Protein AF-A0A3D5Q477-F1 (afdb_monomer)

Sequence (73 aa):
LDPALLRPGRFDRQVVVPLPDIIGREQILKVHLKKVPLADGVEAQMIARGTPGFSGADLANLVNEAAPVAARL

Nearest PDB structures (foldseek):
  1iy2-assembly1_A  TM=9.128E-01  e=6.645E-06  Thermus thermophilus
  4ww0-assembly1_A-2  TM=9.611E-01  e=2.247E-05  Aquifex aeolicus VF5
  4ww0-assembly1_B-2  TM=9.598E-01  e=2.396E-05  Aquifex aeolicus VF5
  5ubv-assembly1_A  TM=9.592E-01  e=2.571E-04  Thermothelomyces thermophilus ATCC 42464
  8rsc-assembly1_F  TM=9.161E-01  e=2.411E-04  Homo sapiens

Foldseek 3Di:
DPPVQPDPPHCPDDDDDDADDLVRQLVLLVVLVVVADDDPPDHSSVVSVVDPPDHSVNSNVVSVVVRVVVVVD

Structure (mmCIF, N/CA/C/O backbone):
data_AF-A0A3D5Q477-F1
#
_entry.id   AF-A0A3D5Q477-F1
#
loop_
_atom_site.group_PDB
_atom_site.id
_atom_site.type_symbol
_atom_site.label_atom_id
_atom_site.label_alt_id
_atom_site.label_comp_id
_atom_site.label_asym_id
_atom_site.label_entity_id
_atom_site.label_seq_id
_atom_site.pdbx_PDB_ins_code
_atom_site.Cartn_x
_atom_site.Cartn_y
_atom_site.Cartn_z
_atom_site.occupancy
_atom_site.B_iso_or_equiv
_atom_site.auth_seq_id
_atom_site.auth_comp_id
_atom_site.auth_asym_id
_atom_site.auth_atom_id
_atom_site.pdbx_PDB_model_num
ATOM 1 N N . LEU A 1 1 ? 5.720 9.638 -26.096 1.00 65.69 1 LEU A N 1
ATOM 2 C CA . LEU A 1 1 ? 7.144 9.932 -25.822 1.00 65.69 1 LEU A CA 1
ATOM 3 C C . LEU A 1 1 ? 7.822 10.173 -27.163 1.00 65.69 1 LEU A C 1
ATOM 5 O O . LEU A 1 1 ? 7.533 9.414 -28.080 1.00 65.69 1 LEU A O 1
ATOM 9 N N . ASP A 1 2 ? 8.639 11.215 -27.306 1.00 82.50 2 ASP A N 1
ATOM 10 C CA . ASP A 1 2 ? 9.346 11.480 -28.567 1.00 82.50 2 ASP A CA 1
ATOM 11 C C . ASP A 1 2 ? 10.232 10.268 -28.939 1.00 82.50 2 ASP A C 1
ATOM 13 O O . ASP A 1 2 ? 11.043 9.841 -28.107 1.00 82.50 2 ASP A O 1
ATOM 17 N N . PRO A 1 3 ? 10.110 9.699 -30.154 1.00 76.50 3 PRO A N 1
ATOM 18 C CA . PRO A 1 3 ? 10.957 8.603 -30.629 1.00 76.50 3 PRO A CA 1
ATOM 19 C C . PRO A 1 3 ? 12.464 8.881 -30.519 1.00 76.50 3 PRO A C 1
ATOM 21 O O . PRO A 1 3 ? 13.261 7.952 -30.392 1.00 76.50 3 PRO A O 1
ATOM 24 N N . ALA A 1 4 ? 12.883 10.151 -30.526 1.00 79.69 4 ALA A N 1
ATOM 25 C CA . ALA A 1 4 ? 14.275 10.543 -30.332 1.00 79.69 4 ALA A CA 1
ATOM 26 C C . ALA A 1 4 ? 14.816 10.212 -28.929 1.00 79.69 4 ALA A C 1
ATOM 28 O O . ALA A 1 4 ? 16.028 10.060 -28.765 1.00 79.69 4 ALA A O 1
ATOM 29 N N . LEU A 1 5 ? 13.954 10.092 -27.917 1.00 74.75 5 LEU A N 1
ATOM 30 C CA . LEU A 1 5 ? 14.338 9.749 -26.544 1.00 74.75 5 LEU A CA 1
ATOM 31 C C . LEU A 1 5 ? 14.523 8.237 -26.338 1.00 74.75 5 LEU A C 1
ATOM 33 O O . LEU A 1 5 ? 15.231 7.836 -25.420 1.00 74.75 5 LEU A O 1
ATOM 37 N N . LEU A 1 6 ? 13.942 7.408 -27.210 1.00 75.38 6 LEU A N 1
ATOM 38 C CA . LEU A 1 6 ? 13.987 5.941 -27.136 1.00 75.38 6 LEU A CA 1
ATOM 39 C C . LEU A 1 6 ? 15.195 5.319 -27.852 1.00 75.38 6 LEU A C 1
ATOM 41 O O . LEU A 1 6 ? 15.312 4.097 -27.923 1.00 75.38 6 LEU A O 1
ATOM 45 N N . ARG A 1 7 ? 16.077 6.143 -28.428 1.00 80.38 7 ARG A N 1
ATOM 46 C CA . ARG A 1 7 ? 17.285 5.650 -29.093 1.00 80.38 7 ARG A CA 1
ATOM 47 C C . ARG A 1 7 ? 18.286 5.107 -28.067 1.00 80.38 7 ARG A C 1
ATOM 49 O O . ARG A 1 7 ? 18.362 5.659 -26.968 1.00 80.38 7 ARG A O 1
ATOM 56 N N . PRO A 1 8 ? 19.095 4.103 -28.448 1.00 75.00 8 PRO A N 1
ATOM 57 C CA . PRO A 1 8 ? 20.171 3.593 -27.602 1.00 75.00 8 PRO A CA 1
ATOM 58 C C . PRO A 1 8 ? 21.094 4.721 -27.101 1.00 75.00 8 PRO A C 1
ATOM 60 O O . PRO A 1 8 ? 21.523 5.558 -27.898 1.00 75.00 8 PRO A O 1
ATOM 63 N N . GLY A 1 9 ? 21.392 4.741 -25.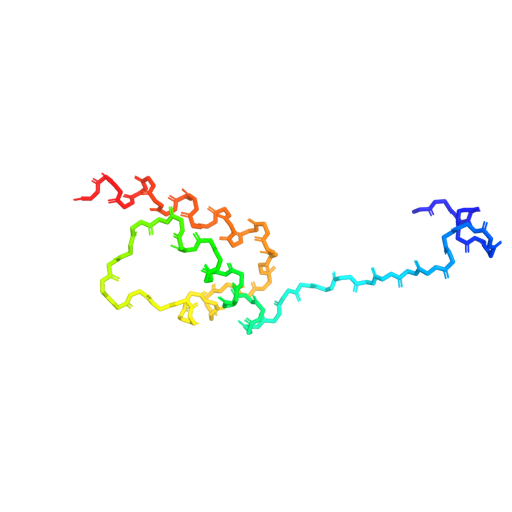798 1.00 79.75 9 GLY A N 1
ATOM 64 C CA . GLY A 1 9 ? 22.222 5.742 -25.113 1.00 79.75 9 GLY A CA 1
ATOM 65 C C . GLY A 1 9 ? 21.443 6.828 -24.350 1.00 79.75 9 GLY A C 1
ATOM 66 O O . GLY A 1 9 ? 22.019 7.871 -24.034 1.00 79.75 9 GLY A O 1
ATOM 67 N N . ARG A 1 10 ? 20.138 6.638 -24.103 1.00 83.19 10 ARG A N 1
ATOM 68 C CA . ARG A 1 10 ? 19.248 7.581 -23.393 1.00 83.19 10 ARG A CA 1
ATOM 69 C C . ARG A 1 10 ? 18.323 6.835 -22.425 1.00 83.19 10 ARG A C 1
ATOM 71 O O . ARG A 1 10 ? 18.679 6.637 -21.268 1.00 83.19 10 ARG A O 1
ATOM 78 N N . PHE A 1 11 ? 17.137 6.420 -22.875 1.00 77.81 11 PHE A N 1
ATOM 79 C CA . PHE A 1 11 ? 16.233 5.556 -22.106 1.00 77.81 11 PHE A CA 1
ATOM 80 C C . PHE A 1 11 ? 16.426 4.100 -22.521 1.00 77.81 11 PHE A C 1
ATOM 82 O O . PHE A 1 11 ? 15.621 3.522 -23.248 1.00 77.81 11 PHE A O 1
ATOM 89 N N . ASP A 1 12 ? 17.521 3.516 -22.050 1.00 75.75 12 ASP A N 1
ATOM 90 C CA . ASP A 1 12 ? 17.986 2.206 -22.517 1.00 75.75 12 ASP A CA 1
ATOM 91 C C . ASP 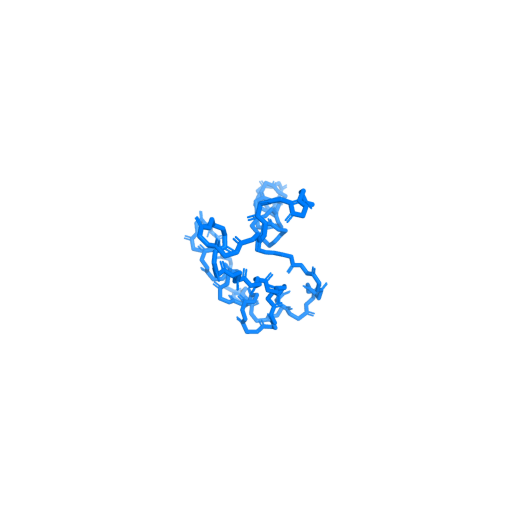A 1 12 ? 17.171 1.042 -21.940 1.00 75.75 12 ASP A C 1
ATOM 93 O O . ASP A 1 12 ? 17.108 -0.038 -22.525 1.00 75.75 12 ASP A O 1
ATOM 97 N N . ARG A 1 13 ? 16.539 1.250 -20.777 1.00 80.06 13 ARG A N 1
ATOM 98 C CA . ARG A 1 13 ? 15.694 0.257 -20.108 1.00 80.06 13 ARG A CA 1
ATOM 99 C C . ARG A 1 13 ? 14.339 0.851 -19.781 1.00 80.06 13 ARG A C 1
ATOM 101 O O . ARG A 1 13 ? 14.240 1.855 -19.081 1.00 80.06 13 ARG A O 1
ATOM 108 N N . GLN A 1 14 ? 13.299 0.184 -20.257 1.00 80.75 14 GLN A N 1
ATOM 109 C CA . GLN A 1 14 ? 11.922 0.481 -19.900 1.00 80.75 14 GLN A CA 1
ATOM 110 C C . GLN A 1 14 ? 11.449 -0.577 -18.912 1.00 80.75 14 GLN A C 1
ATOM 112 O O . GLN A 1 14 ? 11.563 -1.773 -19.177 1.00 80.75 14 GLN A O 1
ATOM 117 N N . VAL A 1 15 ? 10.928 -0.134 -17.772 1.00 87.56 15 VAL A N 1
ATOM 118 C CA . VAL A 1 15 ? 10.272 -1.010 -16.802 1.00 87.56 15 VAL A CA 1
ATOM 119 C C . VAL A 1 15 ? 8.795 -0.664 -16.819 1.00 87.56 15 VAL A C 1
ATOM 121 O O . VAL A 1 15 ? 8.404 0.445 -16.460 1.00 87.56 15 VAL A O 1
ATOM 124 N N . VAL A 1 16 ? 7.981 -1.610 -17.275 1.00 89.75 16 VAL A N 1
ATOM 125 C CA . VAL A 1 16 ? 6.527 -1.475 -17.244 1.00 89.75 16 VAL A CA 1
ATOM 126 C C . VAL A 1 16 ? 6.049 -1.876 -15.858 1.00 89.75 16 VAL A C 1
ATOM 128 O O . VAL A 1 16 ? 6.346 -2.974 -15.392 1.00 89.75 16 VAL A O 1
ATOM 131 N N . VAL A 1 17 ? 5.298 -0.990 -15.210 1.00 91.94 17 VAL A N 1
ATOM 132 C CA . VAL A 1 17 ? 4.630 -1.283 -13.941 1.00 91.94 17 VAL A CA 1
ATOM 133 C C . VAL A 1 17 ? 3.148 -1.514 -14.239 1.00 91.94 17 VAL A C 1
ATOM 135 O O . VAL A 1 17 ? 2.445 -0.552 -14.552 1.00 91.94 17 VAL A O 1
ATOM 138 N N . PRO A 1 18 ? 2.667 -2.769 -14.216 1.00 94.75 18 PRO A N 1
ATOM 139 C CA . PRO A 1 18 ? 1.256 -3.056 -14.426 1.00 94.75 18 PRO A CA 1
ATOM 140 C C . PRO A 1 18 ? 0.428 -2.676 -13.192 1.00 94.75 18 PRO A C 1
ATOM 142 O O . PRO A 1 18 ? 0.959 -2.428 -12.106 1.00 94.75 18 PRO A O 1
ATOM 145 N N . LEU A 1 19 ? -0.897 -2.677 -13.352 1.00 97.00 19 LEU A N 1
ATOM 146 C CA . LEU A 1 19 ? -1.805 -2.620 -12.209 1.00 97.00 19 LEU A CA 1
ATOM 147 C C . LEU A 1 19 ? -1.582 -3.830 -11.287 1.00 97.00 19 LEU A C 1
ATOM 149 O O . LEU A 1 19 ? -1.290 -4.926 -11.775 1.00 97.00 19 LEU A O 1
ATOM 153 N N . PRO A 1 20 ? -1.734 -3.651 -9.965 1.00 97.38 20 PRO A N 1
ATOM 154 C CA . PRO A 1 20 ? -1.562 -4.736 -9.015 1.00 97.38 20 PRO A CA 1
ATOM 155 C C . PRO A 1 20 ? -2.637 -5.813 -9.194 1.00 97.38 20 PRO A C 1
ATOM 157 O O . PRO A 1 20 ? -3.831 -5.535 -9.366 1.00 97.38 20 PRO A O 1
ATOM 160 N N . ASP A 1 21 ? -2.208 -7.065 -9.078 1.00 96.75 21 ASP A N 1
ATOM 161 C CA . ASP A 1 21 ? -3.103 -8.207 -8.942 1.00 96.75 21 ASP A CA 1
ATOM 162 C C . ASP A 1 21 ? -3.760 -8.228 -7.549 1.00 96.75 21 ASP A C 1
ATOM 164 O O . ASP A 1 21 ? -3.566 -7.335 -6.722 1.00 96.75 21 ASP A O 1
ATOM 168 N N . ILE A 1 22 ? -4.584 -9.239 -7.274 1.00 97.56 22 ILE A N 1
ATOM 169 C CA . ILE A 1 22 ? -5.298 -9.326 -5.994 1.00 97.56 22 ILE A CA 1
ATOM 170 C C . ILE A 1 22 ? -4.349 -9.361 -4.785 1.00 97.56 22 ILE A C 1
ATOM 172 O O . ILE A 1 22 ? -4.629 -8.710 -3.779 1.00 97.56 22 ILE A O 1
ATOM 176 N N . ILE A 1 23 ? -3.216 -10.059 -4.901 1.00 97.50 23 ILE A N 1
ATOM 177 C CA . ILE A 1 23 ? -2.220 -10.171 -3.830 1.00 97.50 23 ILE A CA 1
ATOM 178 C C . ILE A 1 23 ? -1.520 -8.822 -3.642 1.00 97.50 23 ILE A C 1
ATOM 180 O O . ILE A 1 23 ? -1.397 -8.339 -2.519 1.00 97.50 23 ILE A O 1
ATOM 184 N N . GLY A 1 24 ? -1.120 -8.168 -4.732 1.00 97.62 24 GLY A N 1
ATOM 185 C CA . GLY A 1 24 ? -0.523 -6.839 -4.715 1.00 97.62 24 GLY A CA 1
ATOM 186 C C . GLY A 1 24 ? -1.447 -5.803 -4.081 1.00 97.62 24 GLY A C 1
ATOM 187 O O . GLY A 1 24 ? -1.009 -5.032 -3.227 1.00 97.62 24 GLY A O 1
ATOM 188 N N . ARG A 1 25 ? -2.743 -5.826 -4.417 1.00 98.44 25 ARG A N 1
ATOM 189 C CA . ARG A 1 25 ? -3.737 -4.937 -3.799 1.00 98.44 25 ARG A CA 1
ATOM 190 C C . ARG A 1 25 ? -3.885 -5.190 -2.304 1.00 98.44 25 ARG A C 1
ATOM 192 O O . ARG A 1 25 ? -3.913 -4.232 -1.539 1.00 98.44 25 ARG A O 1
ATOM 199 N N . GLU A 1 26 ? -3.921 -6.449 -1.872 1.00 98.19 26 GLU A N 1
ATOM 200 C CA . GLU A 1 26 ? -3.952 -6.799 -0.448 1.00 98.19 26 GLU A CA 1
ATOM 201 C C . GLU A 1 26 ? -2.730 -6.240 0.300 1.00 98.19 26 GLU A C 1
ATOM 203 O O . GLU A 1 26 ? -2.875 -5.666 1.380 1.00 98.19 26 GLU A O 1
ATOM 208 N N . GLN A 1 27 ? -1.527 -6.359 -0.270 1.00 97.88 27 GLN A N 1
ATOM 209 C CA . GLN A 1 27 ? -0.305 -5.835 0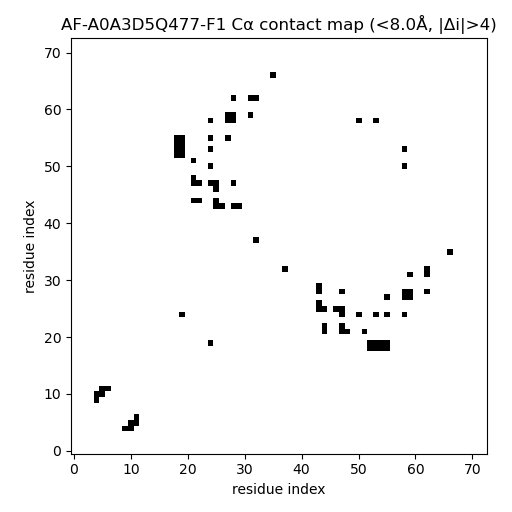.351 1.00 97.88 27 GLN A CA 1
ATOM 210 C C . GLN A 1 27 ? -0.304 -4.306 0.426 1.00 97.88 27 GLN A C 1
ATOM 212 O O . GLN A 1 27 ? 0.039 -3.743 1.466 1.00 97.88 27 GLN A O 1
ATOM 217 N N . ILE A 1 28 ? -0.739 -3.630 -0.641 1.00 97.75 28 ILE A N 1
ATOM 218 C CA . ILE A 1 28 ? -0.892 -2.171 -0.653 1.00 97.75 28 ILE A CA 1
ATOM 219 C C . ILE A 1 28 ? -1.887 -1.746 0.433 1.00 97.75 28 ILE A C 1
ATOM 221 O O . ILE A 1 28 ? -1.566 -0.898 1.267 1.00 97.75 28 ILE A O 1
ATOM 225 N N . LEU A 1 29 ? -3.056 -2.390 0.495 1.00 97.88 29 LEU A N 1
ATOM 226 C CA . LEU A 1 29 ? -4.058 -2.140 1.530 1.00 97.88 29 LEU A CA 1
ATOM 227 C C . LEU A 1 29 ? -3.474 -2.329 2.933 1.00 97.88 29 LEU A C 1
ATOM 229 O O . LEU A 1 29 ? -3.634 -1.446 3.767 1.00 97.88 29 LEU A O 1
ATOM 233 N N . LYS A 1 30 ? -2.716 -3.401 3.197 1.00 97.00 30 LYS A N 1
ATOM 234 C CA . LYS A 1 30 ? -2.051 -3.614 4.499 1.00 97.00 30 LYS A CA 1
ATOM 235 C C . LYS A 1 30 ? -1.109 -2.474 4.890 1.00 97.00 30 LYS A C 1
ATOM 237 O O . LYS A 1 30 ? -0.977 -2.189 6.077 1.00 97.00 30 LYS A O 1
ATOM 242 N N . VAL A 1 31 ? -0.441 -1.820 3.939 1.00 96.88 31 VAL A N 1
ATOM 243 C CA . VAL A 1 31 ? 0.422 -0.661 4.233 1.00 96.88 31 VAL A CA 1
ATOM 244 C C . VAL A 1 31 ? -0.407 0.560 4.631 1.00 96.88 31 VAL A C 1
ATOM 246 O O . VAL A 1 31 ? -0.051 1.249 5.587 1.00 96.88 31 VAL A O 1
ATOM 249 N N . HIS A 1 32 ? -1.507 0.827 3.928 1.00 96.12 32 HIS A N 1
ATOM 250 C CA . HIS A 1 32 ? -2.351 1.995 4.194 1.00 96.12 32 HIS A CA 1
ATOM 251 C C . HIS A 1 32 ? -3.235 1.820 5.434 1.00 96.12 32 HIS A C 1
ATOM 253 O O . HIS A 1 32 ? -3.340 2.742 6.240 1.00 96.12 32 HIS A O 1
ATOM 259 N N . LEU A 1 33 ? -3.784 0.623 5.647 1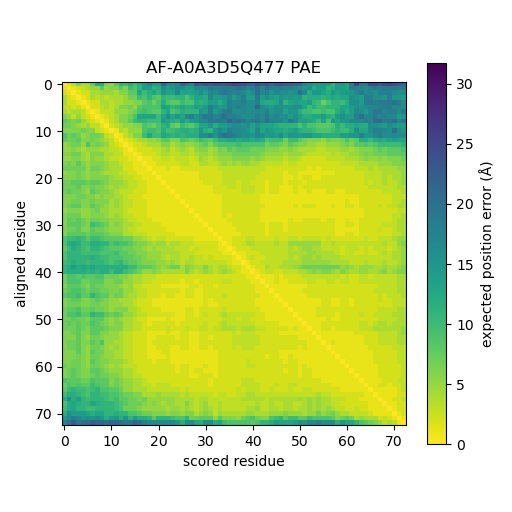.00 95.25 33 LEU A N 1
ATOM 260 C CA . LEU A 1 33 ? -4.633 0.293 6.792 1.00 95.25 33 LEU A CA 1
ATOM 261 C C . LEU A 1 33 ? -3.877 0.377 8.133 1.00 95.25 33 LEU A C 1
ATOM 263 O O . LEU A 1 33 ? -4.478 0.712 9.143 1.00 95.25 33 LEU A O 1
ATOM 267 N N . LYS A 1 34 ? -2.547 0.185 8.155 1.00 93.62 34 LYS A N 1
ATOM 268 C CA . 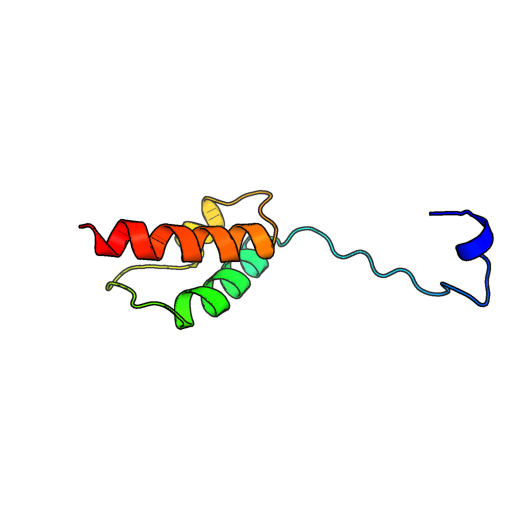LYS A 1 34 ? -1.711 0.379 9.364 1.00 93.62 34 LYS A CA 1
ATOM 269 C C . LYS A 1 34 ? -1.744 1.801 9.935 1.00 93.62 34 LYS A C 1
ATOM 271 O O . LYS A 1 34 ? -1.303 2.003 11.062 1.00 93.62 34 LYS A O 1
ATOM 276 N N . LYS A 1 35 ? -2.176 2.791 9.149 1.00 90.69 35 LYS A N 1
ATOM 277 C CA . LYS A 1 35 ? -2.173 4.209 9.537 1.00 90.69 35 LYS A CA 1
ATOM 278 C C . LYS A 1 35 ? -3.502 4.678 10.127 1.00 90.69 35 LYS A C 1
ATOM 280 O O . LYS A 1 35 ? -3.595 5.837 10.518 1.00 90.69 35 LYS A O 1
ATOM 285 N N . VAL A 1 36 ? -4.514 3.813 10.171 1.00 91.69 36 VAL A N 1
ATOM 286 C CA . VAL A 1 36 ? -5.860 4.146 10.648 1.00 91.69 36 VAL A CA 1
ATOM 287 C C . VAL A 1 36 ? -6.314 3.142 11.711 1.00 91.69 36 VAL A C 1
ATOM 289 O O . VAL A 1 36 ? -5.889 1.986 11.668 1.00 91.69 36 VAL A O 1
ATOM 292 N N . PRO A 1 37 ? -7.162 3.545 12.674 1.00 91.00 37 PRO A N 1
ATOM 293 C CA . PRO A 1 37 ? -7.819 2.596 13.565 1.00 91.00 37 PRO A CA 1
ATOM 294 C C . PRO A 1 37 ? -8.680 1.618 12.760 1.00 91.00 37 PRO A C 1
ATOM 296 O O . PRO A 1 37 ? -9.413 2.029 11.859 1.00 91.00 37 PRO A O 1
ATOM 299 N N . LEU A 1 38 ? -8.599 0.329 13.086 1.00 92.69 38 LEU A N 1
ATOM 300 C CA . LEU A 1 38 ? -9.378 -0.729 12.445 1.00 92.69 38 LEU A CA 1
ATOM 301 C C . LEU A 1 38 ? -10.218 -1.440 13.496 1.00 92.69 38 LEU A C 1
ATOM 303 O O . LEU A 1 38 ? -9.737 -1.709 14.594 1.00 92.69 38 LEU A O 1
ATOM 307 N N . ALA A 1 39 ? -11.461 -1.749 13.138 1.00 91.56 39 ALA A N 1
ATOM 308 C CA . ALA A 1 39 ? -12.308 -2.619 13.935 1.00 91.56 39 ALA A CA 1
ATOM 309 C C . ALA A 1 39 ? -11.882 -4.087 13.781 1.00 91.56 39 ALA A C 1
ATOM 311 O O . ALA A 1 39 ? -11.287 -4.478 12.768 1.00 91.56 39 ALA A O 1
ATOM 312 N N . ASP A 1 40 ? -12.246 -4.906 14.765 1.00 89.94 40 ASP A N 1
ATOM 313 C CA . ASP A 1 40 ? -12.069 -6.351 14.686 1.00 89.94 40 ASP A CA 1
ATOM 314 C C . ASP A 1 40 ? -12.832 -6.915 13.476 1.00 89.94 40 ASP A C 1
ATOM 316 O O . ASP A 1 40 ? -13.988 -6.570 13.224 1.00 89.94 40 ASP A O 1
ATOM 320 N N . GLY A 1 41 ? -12.166 -7.773 12.699 1.00 89.44 41 GLY A N 1
ATOM 321 C CA . GLY A 1 41 ? -12.738 -8.403 11.503 1.00 89.44 41 GLY A CA 1
ATOM 322 C C . GLY A 1 41 ? -12.551 -7.634 10.189 1.00 89.44 41 GLY A C 1
ATOM 323 O O . GLY A 1 41 ? -13.003 -8.107 9.146 1.00 89.44 41 GLY A O 1
ATOM 324 N N . VAL A 1 42 ? -11.867 -6.482 10.182 1.00 93.38 42 VAL A N 1
ATOM 325 C CA . VAL A 1 42 ? -11.505 -5.814 8.920 1.00 93.38 42 VAL A CA 1
ATOM 326 C C . VAL A 1 42 ? -10.347 -6.550 8.241 1.00 93.38 42 VAL A C 1
ATOM 328 O O . VAL A 1 42 ? -9.187 -6.442 8.638 1.00 93.38 42 VAL A O 1
ATOM 331 N N . GLU A 1 43 ? -10.658 -7.271 7.164 1.00 95.06 43 GLU A N 1
ATOM 332 C CA . GLU A 1 43 ? -9.686 -8.054 6.400 1.00 95.06 43 GLU A CA 1
ATOM 333 C C . GLU A 1 43 ? -9.321 -7.392 5.062 1.00 95.06 43 GLU A C 1
ATOM 335 O O . GLU A 1 43 ? -10.151 -7.244 4.161 1.00 95.06 43 GLU A O 1
ATOM 340 N N . ALA A 1 44 ? -8.037 -7.064 4.874 1.00 96.44 44 ALA A N 1
ATOM 341 C CA . ALA A 1 44 ? -7.530 -6.469 3.630 1.00 96.44 44 ALA A CA 1
ATOM 342 C C . ALA A 1 44 ? -7.808 -7.340 2.389 1.00 96.44 44 ALA A C 1
ATOM 344 O O . ALA A 1 44 ? -8.038 -6.816 1.299 1.00 96.44 44 ALA A O 1
ATOM 345 N N . GLN A 1 45 ? -7.825 -8.666 2.556 1.00 96.75 45 GLN A N 1
ATOM 346 C CA . GLN A 1 45 ? -8.100 -9.610 1.474 1.00 96.75 45 GLN A CA 1
ATOM 347 C C . GLN A 1 45 ? -9.527 -9.455 0.927 1.00 96.75 45 GLN A C 1
ATOM 349 O O . GLN A 1 45 ? -9.738 -9.538 -0.285 1.00 96.75 45 GLN A O 1
ATOM 354 N N . MET A 1 46 ? -10.504 -9.188 1.798 1.00 96.38 46 MET A N 1
ATOM 355 C CA . MET A 1 46 ? -11.895 -8.971 1.396 1.00 96.38 46 MET A CA 1
ATOM 356 C C . MET A 1 46 ? -12.041 -7.686 0.577 1.00 96.38 46 MET A C 1
ATOM 358 O O . MET A 1 46 ? -12.683 -7.686 -0.472 1.00 96.38 46 MET A O 1
ATOM 362 N N . ILE A 1 47 ? -11.356 -6.617 0.985 1.00 96.31 47 ILE A N 1
ATOM 363 C CA . ILE A 1 47 ? -11.343 -5.338 0.260 1.00 96.31 47 ILE A CA 1
ATOM 364 C C . ILE A 1 47 ? -10.625 -5.484 -1.097 1.00 96.31 47 ILE A C 1
ATOM 366 O O . ILE A 1 47 ? -11.089 -4.972 -2.118 1.00 96.31 47 ILE A O 1
ATOM 370 N N . ALA A 1 48 ? -9.524 -6.240 -1.153 1.00 97.75 48 ALA A N 1
ATOM 371 C CA . ALA A 1 48 ? -8.775 -6.484 -2.389 1.00 97.75 48 ALA A CA 1
ATOM 372 C C . ALA A 1 48 ? -9.610 -7.196 -3.475 1.00 97.75 48 ALA A C 1
ATOM 374 O O . ALA A 1 48 ? -9.419 -6.949 -4.673 1.00 97.75 48 ALA A O 1
ATOM 375 N N . ARG A 1 49 ? -10.559 -8.058 -3.075 1.00 97.31 49 ARG A N 1
ATOM 376 C CA . ARG A 1 49 ? -11.507 -8.726 -3.990 1.00 97.31 49 ARG A CA 1
ATOM 377 C C . ARG A 1 49 ? -12.490 -7.745 -4.631 1.00 97.31 49 ARG A C 1
ATOM 379 O O . ARG A 1 49 ? -12.826 -7.921 -5.796 1.00 97.31 49 ARG A O 1
ATOM 386 N N . GLY A 1 50 ? -12.905 -6.709 -3.901 1.00 96.94 50 GLY A N 1
ATOM 387 C CA . GLY A 1 50 ? -13.852 -5.689 -4.368 1.00 96.94 50 GLY A CA 1
ATOM 388 C C . GLY A 1 50 ? -13.241 -4.549 -5.189 1.00 96.94 50 GLY A C 1
ATOM 389 O O . GLY A 1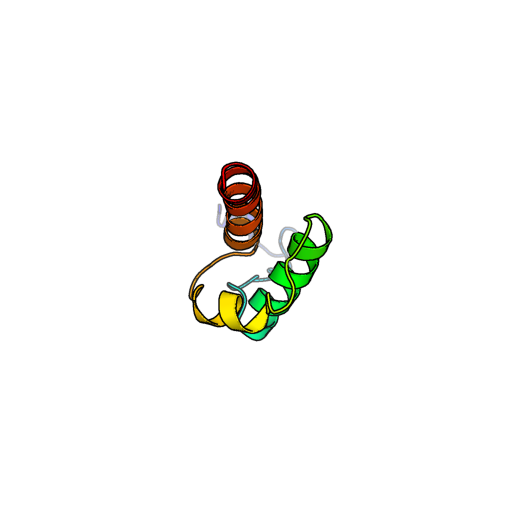 50 ? -13.966 -3.654 -5.603 1.00 96.94 50 GLY A O 1
ATOM 390 N N . THR A 1 51 ? -11.925 -4.562 -5.431 1.00 97.31 51 THR A N 1
ATOM 391 C CA . THR A 1 51 ? -11.182 -3.453 -6.069 1.00 97.31 51 THR A CA 1
ATOM 392 C C . THR A 1 51 ? -10.454 -3.843 -7.372 1.00 97.31 51 THR A C 1
ATOM 394 O O . THR A 1 51 ? -9.287 -3.490 -7.560 1.00 97.31 51 THR A O 1
ATOM 397 N N . PRO A 1 52 ? -11.065 -4.605 -8.302 1.00 96.75 52 PRO A N 1
ATOM 398 C CA . PRO A 1 52 ? -10.410 -4.935 -9.567 1.00 96.75 52 PRO A CA 1
ATOM 399 C C . PRO A 1 52 ? -10.100 -3.667 -10.378 1.00 96.75 52 PRO A C 1
ATOM 401 O O . PRO A 1 52 ? -10.923 -2.764 -10.481 1.00 96.75 52 PRO A O 1
ATOM 404 N N . GLY A 1 53 ? -8.898 -3.607 -10.958 1.00 95.94 53 GLY A N 1
ATOM 405 C CA . GLY A 1 53 ? -8.451 -2.468 -11.769 1.00 95.94 53 GLY A CA 1
ATOM 406 C C . GLY A 1 53 ? -7.934 -1.265 -10.974 1.00 95.94 53 GLY A C 1
ATOM 407 O O . GLY A 1 53 ? -7.471 -0.309 -11.585 1.00 95.94 53 GLY A O 1
ATOM 408 N N . PHE A 1 54 ? -7.963 -1.310 -9.639 1.00 98.06 54 PHE A N 1
ATOM 409 C CA . PHE A 1 54 ? -7.452 -0.214 -8.816 1.00 98.06 54 PHE A CA 1
ATOM 410 C C . PHE A 1 54 ? -5.925 -0.158 -8.869 1.00 98.06 54 PHE A C 1
ATOM 412 O O . PHE A 1 54 ? -5.241 -1.175 -8.716 1.00 98.06 54 PHE A O 1
ATOM 419 N N . SER A 1 55 ? -5.392 1.050 -9.035 1.00 97.75 55 SER A N 1
ATOM 420 C CA . SER A 1 55 ? -3.979 1.347 -8.828 1.00 97.75 55 SER A CA 1
ATOM 421 C C . SER A 1 55 ? -3.651 1.445 -7.334 1.00 97.75 55 SER A C 1
ATOM 423 O O . SER A 1 55 ? -4.532 1.489 -6.472 1.00 97.75 55 SER A O 1
ATOM 425 N N . GLY A 1 56 ? -2.360 1.526 -7.002 1.00 96.44 56 GLY A N 1
ATOM 426 C CA . GLY A 1 56 ? -1.949 1.761 -5.616 1.00 96.44 56 GLY A CA 1
ATOM 427 C C . GLY A 1 56 ? -2.451 3.095 -5.050 1.00 96.44 56 GLY A C 1
ATOM 428 O O . GLY A 1 56 ? -2.773 3.170 -3.867 1.00 96.44 56 GLY A O 1
ATOM 429 N N . ALA A 1 57 ? -2.580 4.123 -5.894 1.00 97.69 57 ALA A N 1
ATOM 430 C CA . ALA A 1 57 ? -3.117 5.418 -5.487 1.00 97.69 57 ALA A CA 1
ATOM 431 C C . ALA A 1 57 ? -4.620 5.339 -5.176 1.00 97.69 57 ALA A C 1
ATOM 433 O O . ALA A 1 57 ? -5.059 5.894 -4.172 1.00 97.69 57 ALA A O 1
ATOM 434 N N . ASP A 1 58 ? -5.386 4.591 -5.975 1.00 98.19 58 ASP A N 1
ATOM 435 C CA . ASP A 1 58 ? -6.827 4.410 -5.751 1.00 98.19 58 ASP A CA 1
ATOM 436 C C . ASP A 1 58 ? -7.096 3.694 -4.423 1.00 98.19 58 ASP A C 1
ATOM 438 O O . ASP A 1 58 ? -7.980 4.088 -3.666 1.00 98.19 58 ASP A O 1
ATOM 442 N N . LEU A 1 59 ? -6.291 2.675 -4.095 1.00 97.88 59 LEU A N 1
ATOM 443 C CA . LEU A 1 59 ? -6.378 1.968 -2.812 1.00 97.88 59 LEU A CA 1
ATOM 444 C C . LEU A 1 59 ? -6.005 2.857 -1.625 1.00 97.88 59 LEU A C 1
ATOM 446 O O . LEU A 1 59 ? -6.646 2.785 -0.578 1.00 97.88 59 LEU A O 1
ATOM 450 N N . ALA A 1 60 ? -4.981 3.698 -1.772 1.00 97.31 60 ALA A N 1
ATOM 451 C CA . ALA A 1 60 ? -4.620 4.668 -0.745 1.00 97.31 60 ALA A CA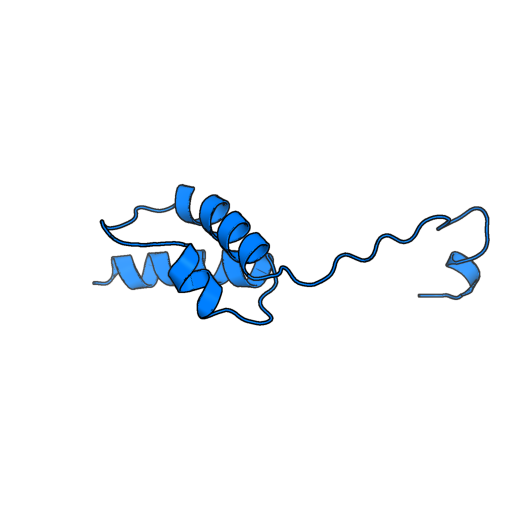 1
ATOM 452 C C . ALA A 1 60 ? -5.763 5.663 -0.501 1.00 97.31 60 ALA A C 1
ATOM 454 O O . ALA A 1 60 ? -6.113 5.941 0.646 1.00 97.31 60 ALA A O 1
ATOM 455 N N . ASN A 1 61 ? -6.367 6.161 -1.583 1.00 97.44 6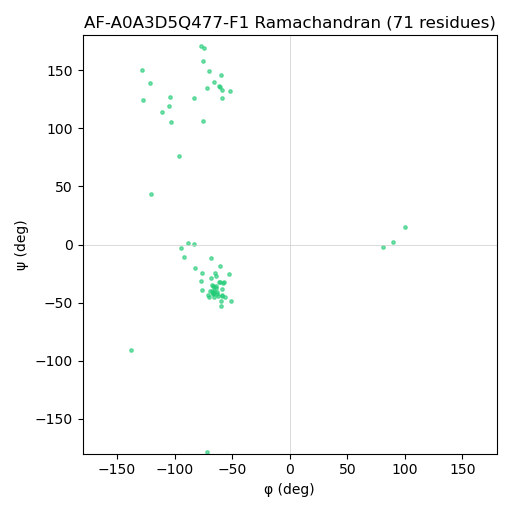1 ASN A N 1
ATOM 456 C CA . ASN A 1 61 ? -7.474 7.101 -1.510 1.00 97.44 61 ASN A CA 1
ATOM 457 C C . ASN A 1 61 ? -8.725 6.468 -0.889 1.00 97.44 61 ASN A C 1
ATOM 459 O O . ASN A 1 61 ? -9.339 7.075 -0.021 1.00 97.44 61 ASN A O 1
ATOM 463 N N . LEU A 1 62 ? -9.049 5.221 -1.254 1.00 96.31 62 LEU A N 1
ATOM 464 C CA . LEU A 1 62 ? -10.141 4.447 -0.653 1.00 96.31 62 LEU A CA 1
ATOM 465 C C . LEU A 1 62 ? -10.045 4.434 0.881 1.00 96.31 62 LEU A C 1
ATOM 467 O O . LEU A 1 62 ? -11.030 4.698 1.565 1.00 96.31 62 LEU A O 1
ATOM 471 N N . VAL A 1 63 ? -8.858 4.145 1.425 1.00 95.81 63 VAL A N 1
ATOM 472 C CA . VAL A 1 63 ? -8.637 4.108 2.881 1.00 95.81 63 VAL A CA 1
ATOM 473 C C . VAL A 1 63 ? -8.768 5.503 3.500 1.00 95.81 63 VAL A C 1
ATOM 475 O O . VAL A 1 63 ? -9.385 5.647 4.556 1.00 95.81 63 VAL A O 1
ATOM 478 N N . ASN A 1 64 ? -8.230 6.532 2.841 1.00 94.69 64 ASN A N 1
ATOM 479 C CA . ASN A 1 64 ? -8.300 7.911 3.328 1.00 94.69 64 ASN A CA 1
ATOM 480 C C . ASN A 1 64 ? -9.730 8.459 3.361 1.00 94.69 64 ASN A C 1
ATOM 482 O O . ASN A 1 64 ? -10.055 9.188 4.289 1.00 94.69 64 ASN A O 1
ATOM 486 N N . GLU A 1 65 ? -10.576 8.100 2.393 1.00 94.56 65 GLU A N 1
ATOM 487 C CA . GLU A 1 65 ? -11.987 8.508 2.349 1.00 94.56 65 GLU A CA 1
ATOM 488 C C . GLU A 1 65 ? -12.856 7.696 3.320 1.00 94.56 65 GLU A C 1
ATOM 490 O O . GLU A 1 65 ? -13.809 8.219 3.899 1.00 94.56 65 GLU A O 1
ATOM 495 N N . ALA A 1 66 ? -12.512 6.429 3.570 1.00 93.06 66 ALA A N 1
ATOM 496 C CA . ALA A 1 66 ? -13.232 5.596 4.532 1.00 93.06 66 ALA A CA 1
ATOM 497 C C . ALA A 1 66 ? -13.081 6.095 5.981 1.00 93.06 66 ALA A C 1
ATOM 499 O O . ALA A 1 66 ? -14.035 6.032 6.754 1.00 93.06 66 ALA A O 1
ATOM 500 N N . ALA A 1 67 ? -11.911 6.623 6.353 1.00 89.44 67 ALA A N 1
ATOM 501 C CA . ALA A 1 67 ? -11.631 7.097 7.710 1.00 89.44 67 ALA A CA 1
ATOM 502 C C . ALA A 1 67 ? -12.567 8.230 8.208 1.00 89.44 67 ALA A C 1
ATOM 504 O O . ALA A 1 67 ? -13.169 8.066 9.272 1.00 89.44 67 ALA A O 1
ATOM 505 N N . PRO A 1 68 ? -12.756 9.361 7.493 1.00 90.00 68 PRO A N 1
ATOM 506 C CA . PRO A 1 68 ? -13.674 10.416 7.918 1.00 90.00 68 PRO A CA 1
ATOM 507 C C . PRO A 1 68 ? -15.139 9.981 7.852 1.00 90.00 68 PRO A C 1
ATOM 509 O O . PRO A 1 68 ? -15.945 10.480 8.633 1.00 90.00 68 PRO A O 1
ATOM 512 N N . VAL A 1 69 ? -15.501 9.063 6.948 1.00 91.62 69 VAL A N 1
ATOM 513 C CA . VAL A 1 69 ? -16.853 8.485 6.906 1.00 91.62 69 VAL A CA 1
ATOM 514 C C . VAL A 1 69 ? -17.112 7.654 8.161 1.00 91.62 69 VAL A C 1
ATOM 516 O O . VAL A 1 69 ? -18.149 7.833 8.793 1.00 91.62 69 VAL A O 1
ATOM 519 N N . ALA A 1 70 ? -16.157 6.813 8.565 1.00 8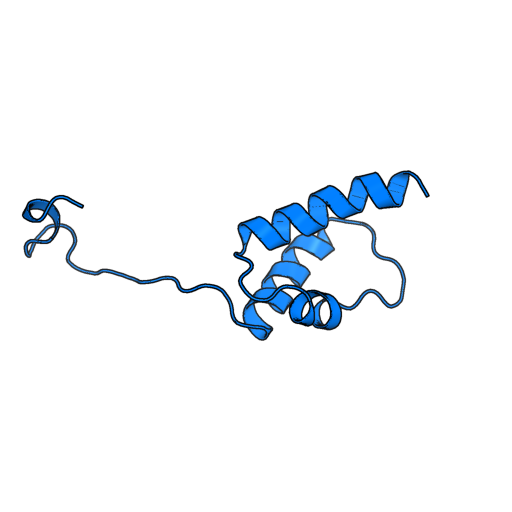9.50 70 ALA A N 1
ATOM 520 C CA . ALA A 1 70 ? -16.256 6.012 9.782 1.00 89.50 70 ALA A CA 1
ATOM 521 C C . ALA A 1 70 ? -16.299 6.873 11.054 1.00 89.50 70 ALA A C 1
ATOM 523 O O . ALA A 1 70 ? -17.033 6.549 11.975 1.00 89.50 70 ALA A O 1
ATOM 524 N N . ALA A 1 71 ? -15.575 7.996 11.094 1.00 87.38 71 ALA A N 1
ATOM 525 C CA . ALA A 1 71 ? -15.579 8.910 12.240 1.00 87.38 71 ALA A CA 1
ATOM 526 C C . ALA A 1 71 ? -16.910 9.665 12.451 1.00 87.38 71 ALA A C 1
ATOM 528 O O . ALA A 1 71 ? -17.074 10.337 13.468 1.00 87.38 71 ALA A O 1
ATOM 529 N N . ARG A 1 72 ? -17.834 9.615 11.482 1.00 88.38 72 ARG A N 1
ATOM 530 C CA . ARG A 1 72 ? -19.175 10.217 11.586 1.00 88.38 72 ARG A CA 1
ATOM 531 C C . ARG A 1 72 ? -20.236 9.249 12.119 1.00 88.38 72 ARG A C 1
ATOM 533 O O . ARG A 1 72 ? -21.354 9.702 12.361 1.00 88.38 72 ARG A O 1
ATOM 540 N N . LEU A 1 73 ? -19.916 7.958 12.215 1.00 71.31 73 LEU A N 1
ATOM 541 C CA . LEU A 1 73 ? -20.792 6.901 12.730 1.00 71.31 73 LEU A CA 1
ATOM 542 C C . LEU A 1 73 ? -20.589 6.734 14.238 1.00 71.31 73 LEU A C 1
ATOM 544 O O . LEU A 1 73 ? -21.603 6.462 14.914 1.00 71.31 73 LEU A O 1
#

Secondary structure (DSSP, 8-state):
--GGGGSTTSS------PPP-HHHHHHHHHHHHTTS---TT--HHHHHHT-TT--HHHHHHHHHHHHHHHTT-

Radius of gyration: 17.58 Å; Cα contacts (8 Å, |Δi|>4): 46; chains: 1; bounding box: 43×22×45 Å

Mean predicted aligned error: 5.18 Å

Solvent-accessible surface area (backbone atoms only — not comparable to full-atom values): 4686 Å² total; per-residue (Å²): 129,68,73,82,53,63,40,88,90,65,53,76,76,86,82,86,81,75,73,52,53,59,66,51,37,21,55,52,39,52,63,54,53,73,77,51,95,77,65,92,88,75,51,46,64,65,55,26,69,77,44,80,89,41,42,73,65,54,51,49,47,52,55,60,57,46,51,65,57,58,73,74,111

pLDDT: mean 91.24, std 7.93, range [65.69, 98.44]